Protein AF-A0A3D2W335-F1 (afdb_monomer_lite)

Foldseek 3Di:
DDPVVVVVVVVVVLVVQLVVQLVVLCVLLVVVVHNPPDPSSVVSVVVSVLVVVLVVCVVVVHDPVVSVVSVVVVVVVSVDSSVDPPPPPD

Sequence (90 aa):
MSSSGIARAVRTSASRVRSAFALLLRRVADRNGKNRGIDFVARAAHLYAMLNGLSALAATGADRRLINRSIRGAMLQIETDLRGTGTRRK

Structure (mmCIF, N/CA/C/O back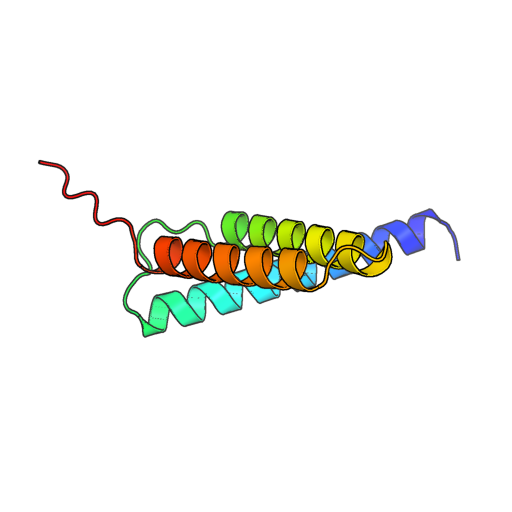bone):
data_AF-A0A3D2W335-F1
#
_entry.id   AF-A0A3D2W335-F1
#
loop_
_atom_site.group_PDB
_atom_site.id
_atom_site.type_symbol
_atom_site.label_atom_id
_atom_site.label_alt_id
_atom_site.label_comp_id
_atom_site.label_asym_id
_atom_site.label_entity_id
_atom_site.label_seq_id
_atom_site.pdbx_PDB_ins_code
_atom_site.Cartn_x
_atom_site.Cartn_y
_atom_site.Cartn_z
_atom_site.occupancy
_atom_site.B_iso_or_equiv
_atom_site.auth_seq_id
_atom_site.auth_comp_id
_atom_site.auth_asym_id
_atom_site.auth_atom_id
_atom_site.pdbx_PDB_model_num
ATOM 1 N N . MET A 1 1 ? 1.902 6.380 -28.195 1.00 60.53 1 MET A N 1
ATOM 2 C CA . MET A 1 1 ? 1.417 6.854 -26.874 1.00 60.53 1 MET A CA 1
ATOM 3 C C . MET A 1 1 ? 2.331 7.968 -26.388 1.00 60.53 1 MET A C 1
ATOM 5 O O . MET A 1 1 ? 3.534 7.760 -26.380 1.00 60.53 1 MET A O 1
ATOM 9 N N . SER A 1 2 ? 1.797 9.139 -26.025 1.00 75.94 2 SER A N 1
ATOM 10 C CA . SER A 1 2 ? 2.621 10.237 -25.489 1.00 75.94 2 SER A CA 1
ATOM 11 C C . SER A 1 2 ? 3.149 9.891 -24.090 1.00 75.94 2 SER A C 1
ATOM 13 O O . SER A 1 2 ? 2.429 9.287 -23.291 1.00 75.94 2 SER A O 1
ATOM 15 N N . SER A 1 3 ? 4.383 10.304 -23.782 1.00 75.88 3 SER A N 1
ATOM 16 C CA . SER A 1 3 ? 5.021 10.141 -22.463 1.00 75.88 3 SER A CA 1
ATOM 17 C C . SER A 1 3 ? 4.145 10.685 -21.316 1.00 75.88 3 SER A C 1
ATOM 19 O O . SER A 1 3 ? 4.063 10.093 -20.237 1.00 75.88 3 SER A O 1
ATOM 21 N N . SER A 1 4 ? 3.357 11.736 -21.582 1.00 83.88 4 SER A N 1
ATOM 22 C CA . SER A 1 4 ? 2.390 12.296 -20.627 1.00 83.88 4 SER A CA 1
ATOM 23 C C . SER A 1 4 ? 1.237 11.337 -20.288 1.00 83.88 4 SER A C 1
ATOM 25 O O . SER A 1 4 ? 0.770 11.304 -19.145 1.00 83.88 4 SER A O 1
ATOM 27 N N . GLY A 1 5 ? 0.807 10.515 -21.250 1.00 90.69 5 GLY A N 1
ATOM 28 C CA . GLY A 1 5 ? -0.252 9.520 -21.079 1.00 90.69 5 GLY A CA 1
ATOM 29 C C . GLY A 1 5 ? 0.185 8.349 -20.200 1.00 90.69 5 GLY A C 1
ATOM 30 O O . GLY A 1 5 ? -0.552 7.951 -19.298 1.00 90.69 5 GLY A O 1
ATOM 31 N N . ILE A 1 6 ? 1.411 7.856 -20.396 1.00 90.38 6 ILE A N 1
ATOM 32 C CA . ILE A 1 6 ? 1.991 6.779 -19.576 1.00 90.38 6 ILE A CA 1
ATOM 33 C C . ILE A 1 6 ? 2.178 7.257 -18.135 1.00 90.38 6 ILE A C 1
ATOM 35 O O . ILE A 1 6 ? 1.713 6.604 -17.202 1.00 90.38 6 ILE A O 1
ATOM 39 N N . ALA A 1 7 ? 2.772 8.438 -17.940 1.00 90.62 7 ALA A N 1
ATOM 40 C CA . ALA A 1 7 ? 2.976 8.998 -16.607 1.00 90.62 7 ALA A CA 1
ATOM 41 C C . ALA A 1 7 ? 1.649 9.187 -15.846 1.00 90.62 7 ALA A C 1
ATOM 43 O O . ALA A 1 7 ? 1.566 8.928 -14.643 1.00 90.62 7 ALA A O 1
ATOM 44 N N . ARG A 1 8 ? 0.582 9.597 -16.546 1.00 93.75 8 ARG A N 1
ATOM 45 C CA . ARG A 1 8 ? -0.765 9.689 -15.970 1.00 93.75 8 ARG A CA 1
ATOM 46 C C . ARG A 1 8 ? -1.302 8.316 -15.566 1.00 93.75 8 ARG A C 1
ATOM 48 O O . ARG A 1 8 ? -1.759 8.171 -14.435 1.00 93.75 8 ARG A O 1
ATOM 55 N N . ALA A 1 9 ? -1.209 7.318 -16.443 1.00 93.50 9 ALA A N 1
ATOM 56 C CA . ALA A 1 9 ? -1.682 5.961 -16.171 1.00 93.50 9 ALA A CA 1
ATOM 57 C C . ALA A 1 9 ? -0.968 5.320 -14.966 1.00 93.50 9 ALA A C 1
ATOM 59 O O . ALA A 1 9 ? -1.619 4.712 -14.110 1.00 93.50 9 ALA A O 1
ATOM 60 N N . VAL A 1 10 ? 0.349 5.523 -14.846 1.00 92.31 10 VAL A N 1
ATOM 61 C CA . VAL A 1 10 ? 1.143 5.060 -13.697 1.00 92.31 10 VAL A CA 1
ATOM 62 C C . VAL A 1 10 ? 0.665 5.722 -12.404 1.00 92.31 10 VAL A C 1
ATOM 64 O O . VAL A 1 10 ? 0.393 5.024 -11.428 1.00 92.31 10 VAL A O 1
ATOM 67 N N . ARG A 1 11 ? 0.471 7.049 -12.389 1.00 92.12 11 ARG A N 1
ATOM 68 C CA . ARG A 1 11 ? -0.041 7.761 -11.201 1.00 92.12 11 ARG A CA 1
ATOM 69 C C . ARG A 1 11 ? -1.442 7.304 -10.799 1.00 92.12 11 ARG A C 1
ATOM 71 O O . ARG A 1 11 ? -1.702 7.110 -9.612 1.00 92.12 11 ARG A O 1
ATOM 78 N N . THR A 1 12 ? -2.336 7.101 -11.767 1.00 95.94 12 THR A N 1
ATOM 79 C CA . THR A 1 12 ? -3.687 6.583 -11.509 1.00 95.94 12 THR A CA 1
ATOM 80 C C . THR A 1 12 ? -3.631 5.188 -10.891 1.00 95.94 12 THR A C 1
ATOM 82 O O . THR A 1 12 ? -4.304 4.933 -9.893 1.00 95.94 12 THR A O 1
ATOM 85 N N . SER A 1 13 ? -2.793 4.304 -11.429 1.00 93.50 13 SER A N 1
ATOM 86 C CA . SER A 1 13 ? -2.622 2.944 -10.908 1.00 93.50 13 SER A CA 1
ATOM 87 C C . SER A 1 13 ? -2.034 2.955 -9.495 1.00 93.50 13 SER A C 1
ATOM 89 O O . SER A 1 13 ? -2.595 2.339 -8.592 1.00 93.50 13 SER A O 1
ATOM 91 N N . ALA A 1 14 ? -0.987 3.750 -9.261 1.00 91.44 14 ALA A N 1
ATOM 92 C CA . ALA A 1 14 ? -0.394 3.942 -7.938 1.00 91.44 14 ALA A CA 1
ATOM 93 C C . ALA A 1 14 ? -1.407 4.481 -6.915 1.00 91.44 14 ALA A C 1
ATOM 95 O O . ALA A 1 14 ? -1.400 4.090 -5.748 1.00 91.44 14 ALA A O 1
ATOM 96 N N . SER A 1 15 ? -2.307 5.378 -7.333 1.00 94.38 15 SER A N 1
ATOM 97 C CA . SER A 1 15 ? -3.385 5.855 -6.464 1.00 94.38 15 SER A CA 1
ATOM 98 C C . SER A 1 15 ? -4.368 4.743 -6.107 1.00 94.38 15 SER A C 1
ATOM 100 O O . SER A 1 15 ? -4.730 4.623 -4.942 1.00 94.38 15 SER A O 1
ATOM 102 N N . ARG A 1 16 ? -4.768 3.908 -7.074 1.00 95.81 16 ARG A N 1
ATOM 103 C CA . ARG A 1 16 ? -5.683 2.780 -6.830 1.00 95.81 16 ARG A CA 1
ATOM 104 C C . ARG A 1 16 ? -5.089 1.766 -5.853 1.00 95.81 16 ARG A C 1
ATOM 106 O O . ARG A 1 16 ? -5.786 1.332 -4.942 1.00 95.81 16 ARG A O 1
ATOM 113 N N . VAL A 1 17 ? -3.802 1.441 -5.997 1.00 94.38 17 VAL A N 1
ATOM 114 C CA . VAL A 1 17 ? -3.099 0.529 -5.077 1.00 94.38 17 VAL A CA 1
ATOM 115 C C . VAL A 1 17 ? -3.065 1.100 -3.657 1.00 94.38 17 VAL A C 1
ATOM 117 O O . VAL A 1 17 ? -3.428 0.405 -2.710 1.00 94.38 17 VAL A O 1
ATOM 120 N N . ARG A 1 18 ? -2.716 2.384 -3.495 1.00 94.75 18 ARG A N 1
ATOM 121 C CA . ARG A 1 18 ? -2.746 3.046 -2.178 1.00 94.75 18 ARG A CA 1
ATOM 122 C C . ARG A 1 18 ? -4.147 3.040 -1.561 1.00 94.75 18 ARG A C 1
ATOM 124 O O . ARG A 1 18 ? -4.286 2.725 -0.384 1.00 94.75 18 ARG A O 1
ATOM 131 N N . SER A 1 19 ? -5.192 3.312 -2.341 1.00 95.38 19 SER A N 1
ATOM 132 C CA . SER A 1 19 ? -6.575 3.225 -1.855 1.00 95.38 19 SER A CA 1
ATOM 133 C C . SER A 1 19 ? -6.949 1.806 -1.409 1.00 95.38 19 SER A C 1
ATOM 135 O O . SER A 1 19 ? -7.570 1.642 -0.360 1.00 95.38 19 SER A O 1
ATOM 137 N N . ALA A 1 20 ? -6.532 0.774 -2.151 1.00 95.81 20 ALA A N 1
ATOM 138 C CA . ALA A 1 20 ? -6.762 -0.619 -1.770 1.00 95.81 20 ALA A CA 1
ATOM 139 C C . ALA A 1 20 ? -6.059 -0.982 -0.449 1.00 95.81 20 ALA A C 1
ATOM 141 O O . ALA A 1 20 ? -6.659 -1.631 0.409 1.00 95.81 20 ALA A O 1
ATOM 142 N N . PHE A 1 21 ? -4.827 -0.510 -0.236 1.00 93.81 21 PHE A N 1
ATOM 143 C CA . PHE A 1 21 ? -4.127 -0.685 1.039 1.00 93.81 21 PHE A CA 1
ATOM 144 C C . PHE A 1 21 ? -4.830 0.020 2.199 1.00 93.81 21 PHE A C 1
ATOM 146 O O . PHE A 1 21 ? -4.962 -0.578 3.264 1.00 93.81 21 PHE A O 1
ATOM 153 N N . ALA A 1 22 ? -5.341 1.237 2.006 1.00 93.12 22 ALA A N 1
ATOM 154 C CA . ALA A 1 22 ? -6.087 1.937 3.053 1.00 93.12 22 ALA A CA 1
ATOM 155 C C . ALA A 1 22 ? -7.344 1.153 3.472 1.00 93.12 22 ALA A C 1
ATOM 157 O O . ALA A 1 22 ? -7.609 0.993 4.664 1.00 93.12 22 ALA A O 1
ATOM 158 N N . LEU A 1 23 ? -8.081 0.598 2.502 1.00 94.62 23 LEU A N 1
ATOM 159 C CA . LEU A 1 23 ? -9.244 -0.257 2.764 1.00 94.62 23 LEU A CA 1
ATOM 160 C C . LEU A 1 23 ? -8.867 -1.548 3.500 1.00 94.62 23 LEU A C 1
ATOM 162 O O . LEU A 1 23 ? -9.572 -1.956 4.424 1.00 94.62 23 LEU A O 1
ATOM 166 N N . LEU A 1 24 ? -7.758 -2.183 3.112 1.00 91.12 24 LEU A N 1
ATOM 167 C CA . LEU A 1 24 ? -7.261 -3.387 3.772 1.00 91.12 24 LEU A CA 1
ATOM 168 C C . LEU A 1 24 ? -6.896 -3.106 5.234 1.00 91.12 24 LEU A C 1
ATOM 170 O O . LEU A 1 24 ? -7.354 -3.822 6.122 1.00 91.12 24 LEU A O 1
ATOM 174 N N . LEU A 1 25 ? -6.120 -2.048 5.483 1.00 89.06 25 LEU A N 1
ATOM 175 C CA . LEU A 1 25 ? -5.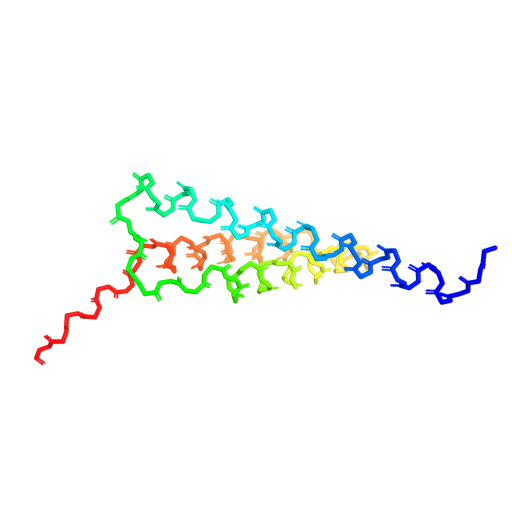703 -1.648 6.828 1.00 89.06 25 LEU A CA 1
ATOM 176 C C . LEU A 1 25 ? -6.909 -1.324 7.711 1.00 89.06 25 LEU A C 1
ATOM 178 O O . LEU A 1 25 ? -6.975 -1.808 8.839 1.00 89.06 25 LEU A O 1
ATOM 182 N N . ARG A 1 26 ? -7.894 -0.588 7.182 1.00 89.75 26 ARG A N 1
ATOM 183 C CA . ARG A 1 26 ? -9.145 -0.301 7.891 1.00 89.75 26 ARG A CA 1
ATOM 184 C C . ARG A 1 26 ? -9.898 -1.580 8.243 1.00 89.75 26 ARG A C 1
ATOM 186 O O . ARG A 1 26 ? -10.263 -1.770 9.393 1.00 89.75 26 ARG A O 1
ATOM 193 N N . ARG A 1 27 ? -10.056 -2.506 7.293 1.00 89.88 27 ARG A N 1
ATOM 194 C CA . ARG A 1 27 ? -10.740 -3.786 7.541 1.00 89.88 27 ARG A CA 1
ATOM 195 C C . ARG A 1 27 ? -10.031 -4.625 8.609 1.00 89.88 27 ARG A C 1
ATOM 197 O O . ARG A 1 27 ? -10.696 -5.320 9.372 1.00 89.88 27 ARG A O 1
ATOM 204 N N . VAL A 1 28 ? -8.699 -4.602 8.655 1.00 86.94 28 VAL A N 1
ATOM 205 C CA . VAL A 1 28 ? -7.924 -5.292 9.701 1.00 86.94 28 VAL A CA 1
ATOM 206 C C . VAL A 1 28 ? -8.094 -4.594 11.052 1.00 86.94 28 VAL A C 1
ATOM 208 O O . VAL A 1 28 ? -8.336 -5.263 12.054 1.00 86.94 28 VAL A O 1
ATOM 211 N N . ALA A 1 29 ? -8.025 -3.262 11.082 1.00 85.62 29 ALA A N 1
ATOM 212 C CA . ALA A 1 29 ? -8.269 -2.465 12.280 1.00 85.62 29 ALA A CA 1
ATOM 213 C C . ALA A 1 29 ? -9.676 -2.700 12.854 1.00 85.62 29 ALA A C 1
ATOM 215 O O . ALA A 1 29 ? -9.811 -2.913 14.058 1.00 85.62 29 ALA A O 1
ATOM 216 N N . ASP A 1 30 ? -10.700 -2.735 11.997 1.00 86.50 30 ASP A N 1
ATOM 217 C CA . ASP A 1 30 ? -12.094 -2.993 12.370 1.00 86.50 30 ASP A CA 1
ATOM 218 C C . ASP A 1 30 ? -12.250 -4.371 13.032 1.00 86.50 30 ASP A C 1
ATOM 220 O O . ASP A 1 30 ? -12.814 -4.466 14.120 1.00 86.50 30 ASP A O 1
ATOM 224 N N . ARG A 1 31 ? -11.680 -5.434 12.438 1.00 85.62 31 ARG A N 1
ATOM 225 C CA . ARG A 1 31 ? -11.710 -6.792 13.024 1.00 85.62 31 ARG A CA 1
ATOM 226 C C . ARG A 1 31 ? -11.020 -6.874 14.381 1.00 85.62 31 ARG A C 1
ATOM 228 O O . ARG A 1 31 ? -11.435 -7.651 15.230 1.00 85.62 31 ARG A O 1
ATOM 235 N N . ASN A 1 32 ? -9.969 -6.084 14.571 1.00 80.69 32 ASN A N 1
ATOM 236 C CA . ASN A 1 32 ? -9.190 -6.079 15.803 1.00 80.69 32 ASN A CA 1
ATOM 237 C C . ASN A 1 32 ? -9.758 -5.124 16.867 1.00 80.69 32 ASN A C 1
ATOM 239 O O . ASN A 1 32 ? -9.205 -5.061 17.963 1.00 80.69 32 ASN A O 1
ATOM 243 N N . GLY A 1 33 ? -10.823 -4.370 16.558 1.00 79.12 33 GLY A N 1
ATOM 244 C CA . GLY A 1 33 ? -11.409 -3.366 17.452 1.00 79.12 33 GLY A CA 1
ATOM 245 C C . GLY A 1 33 ? -10.550 -2.107 17.631 1.00 79.12 33 GLY A C 1
ATOM 246 O O . GLY A 1 33 ? -10.668 -1.414 18.640 1.00 79.12 33 GLY A O 1
ATO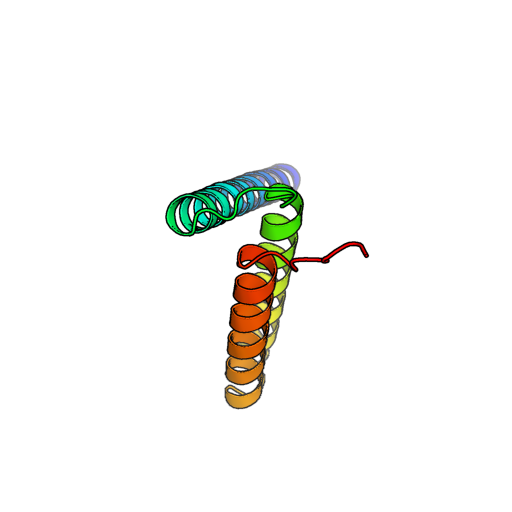M 247 N N . LYS A 1 34 ? -9.652 -1.805 16.685 1.00 70.94 34 LYS A N 1
ATOM 248 C CA . LYS A 1 34 ? -8.563 -0.824 16.843 1.00 70.94 34 LYS A CA 1
ATOM 249 C C . LYS A 1 34 ? -8.569 0.262 15.775 1.00 70.94 34 LYS A C 1
ATOM 251 O O . LYS A 1 34 ? -7.621 0.423 15.018 1.00 70.94 34 LYS A O 1
ATOM 256 N N . ASN A 1 35 ? -9.652 1.030 15.732 1.00 70.44 35 ASN A N 1
ATOM 257 C CA . ASN A 1 35 ? -9.878 2.032 14.685 1.00 70.44 35 ASN A CA 1
ATOM 258 C C . ASN A 1 35 ? -9.574 3.483 15.109 1.00 70.44 35 ASN A C 1
ATOM 260 O O . ASN A 1 35 ? -9.697 4.411 14.314 1.00 70.44 35 ASN A O 1
ATOM 264 N N . ARG A 1 36 ? -9.242 3.728 16.384 1.00 72.06 36 ARG A N 1
ATOM 265 C CA . ARG A 1 36 ? -9.139 5.097 16.916 1.00 72.06 36 ARG A CA 1
ATOM 266 C C . ARG A 1 36 ? -7.778 5.717 16.591 1.00 72.06 36 ARG A C 1
ATOM 268 O O . ARG A 1 36 ? -6.753 5.207 17.024 1.00 72.06 36 ARG A O 1
ATOM 275 N N . GLY A 1 37 ? -7.791 6.842 15.873 1.00 76.12 37 GLY A N 1
ATOM 276 C CA . GLY A 1 37 ? -6.612 7.690 15.646 1.00 76.12 37 GLY A CA 1
ATOM 277 C C . GLY A 1 37 ? -5.643 7.212 14.558 1.00 76.12 37 GLY A C 1
ATOM 278 O O . GLY A 1 37 ? -4.573 7.798 14.415 1.00 76.12 37 GLY A O 1
ATOM 279 N N . ILE A 1 38 ? -5.991 6.173 13.789 1.00 82.06 38 ILE A N 1
ATOM 280 C CA . ILE A 1 38 ? -5.158 5.698 12.676 1.00 82.06 38 ILE A CA 1
ATOM 281 C C . ILE A 1 38 ? -5.484 6.493 11.407 1.00 82.06 38 ILE A C 1
ATOM 283 O O . ILE A 1 38 ? -6.600 6.434 10.896 1.00 82.06 38 ILE A O 1
ATOM 287 N N . ASP A 1 39 ? -4.483 7.176 10.849 1.00 88.81 39 ASP A N 1
ATOM 288 C CA . ASP A 1 39 ? -4.556 7.718 9.490 1.00 88.81 39 ASP A CA 1
ATOM 289 C C . ASP A 1 39 ? -4.245 6.615 8.465 1.00 88.81 39 ASP A C 1
ATOM 291 O O . ASP A 1 39 ? -3.092 6.344 8.114 1.00 88.81 39 ASP A O 1
ATOM 295 N N . PHE A 1 40 ? -5.293 5.949 7.980 1.00 89.31 40 PHE A N 1
ATOM 296 C CA . PHE A 1 40 ? -5.162 4.863 7.007 1.00 89.31 40 PHE A CA 1
ATOM 297 C C . PHE A 1 40 ? -4.586 5.309 5.662 1.00 89.31 40 PHE A C 1
ATOM 299 O O . PHE A 1 40 ? -3.962 4.496 4.978 1.00 89.31 40 PHE A O 1
ATOM 306 N N . VAL A 1 41 ? -4.767 6.574 5.272 1.00 91.44 41 VAL A N 1
ATOM 307 C CA . VAL A 1 41 ? -4.255 7.097 4.000 1.00 91.44 41 VAL A CA 1
ATOM 308 C C . VAL A 1 41 ? -2.743 7.266 4.089 1.00 91.44 41 VAL A C 1
ATOM 310 O O . VAL A 1 41 ? -2.020 6.762 3.224 1.00 91.44 41 VAL A O 1
ATOM 313 N N . ALA A 1 42 ? -2.253 7.896 5.158 1.00 89.75 42 ALA A N 1
ATOM 314 C CA . ALA A 1 42 ? -0.822 8.040 5.403 1.00 89.75 42 ALA A CA 1
ATOM 315 C C . ALA A 1 42 ? -0.132 6.674 5.547 1.00 89.75 42 ALA A C 1
ATOM 317 O O . ALA A 1 42 ? 0.911 6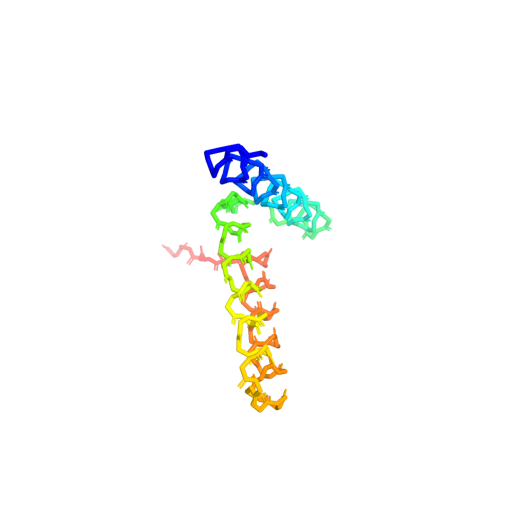.428 4.935 1.00 89.75 42 ALA A O 1
ATOM 318 N N . ARG A 1 43 ? -0.745 5.737 6.284 1.00 87.25 43 ARG A N 1
ATOM 319 C CA . ARG A 1 43 ? -0.205 4.376 6.450 1.00 87.25 43 ARG A CA 1
ATOM 320 C C . ARG A 1 43 ? -0.167 3.595 5.140 1.00 87.25 43 ARG A C 1
ATOM 322 O O . ARG A 1 43 ? 0.829 2.934 4.857 1.00 87.25 43 ARG A O 1
ATOM 329 N N . ALA A 1 44 ? -1.196 3.711 4.306 1.00 92.19 44 ALA A N 1
ATOM 330 C CA . ALA A 1 44 ? -1.209 3.092 2.986 1.00 92.19 44 ALA A CA 1
ATOM 331 C C . ALA A 1 44 ? -0.143 3.674 2.046 1.00 92.19 44 ALA A C 1
ATOM 333 O O . ALA A 1 44 ? 0.480 2.931 1.285 1.00 92.19 44 ALA A O 1
ATOM 334 N N . ALA A 1 45 ? 0.094 4.989 2.104 1.00 91.12 45 ALA A N 1
ATOM 335 C CA . ALA A 1 45 ? 1.165 5.631 1.348 1.00 91.12 45 ALA A CA 1
ATOM 336 C C . ALA A 1 45 ? 2.549 5.137 1.797 1.00 91.12 45 ALA A C 1
ATOM 338 O O . ALA A 1 45 ? 3.381 4.819 0.946 1.00 91.12 45 ALA A O 1
ATOM 339 N N . HIS A 1 46 ? 2.765 5.005 3.109 1.00 90.00 46 HIS A N 1
ATOM 340 C CA . HIS A 1 46 ? 4.003 4.460 3.662 1.00 90.00 46 HIS A CA 1
ATOM 341 C C . HIS A 1 46 ? 4.225 3.001 3.235 1.00 90.00 46 HIS A C 1
ATOM 343 O O . HIS A 1 46 ? 5.295 2.671 2.726 1.00 90.00 46 HIS A O 1
ATOM 349 N N . LEU A 1 47 ? 3.199 2.147 3.344 1.00 88.69 47 LEU A N 1
ATOM 350 C CA . LEU A 1 47 ? 3.265 0.751 2.900 1.00 88.69 47 LEU A CA 1
ATOM 351 C C . LEU A 1 47 ? 3.596 0.640 1.406 1.00 88.69 47 LEU A C 1
ATOM 353 O O . LEU A 1 47 ? 4.457 -0.144 1.014 1.00 88.69 47 LEU A O 1
ATOM 357 N N . TYR A 1 48 ? 2.950 1.456 0.573 1.00 91.69 48 TYR A N 1
ATOM 358 C CA . TYR A 1 48 ? 3.225 1.498 -0.861 1.00 91.69 48 TYR A CA 1
ATOM 359 C C . TYR A 1 48 ? 4.673 1.902 -1.167 1.00 91.69 48 TYR A C 1
ATOM 361 O O . TYR A 1 48 ? 5.340 1.244 -1.965 1.00 91.69 48 TYR A O 1
ATOM 369 N N . ALA A 1 49 ? 5.183 2.954 -0.519 1.00 90.75 49 ALA A N 1
ATOM 370 C CA . ALA A 1 49 ? 6.566 3.395 -0.696 1.00 90.75 49 ALA A CA 1
ATOM 371 C C . ALA A 1 49 ? 7.568 2.315 -0.266 1.00 90.75 49 ALA A C 1
ATOM 373 O O . ALA A 1 49 ? 8.540 2.049 -0.972 1.00 90.75 49 ALA A O 1
ATOM 374 N N . MET A 1 50 ? 7.295 1.649 0.855 1.00 89.69 50 MET A N 1
ATOM 375 C CA . MET A 1 50 ? 8.153 0.603 1.390 1.00 89.69 50 MET A CA 1
ATOM 376 C C . MET A 1 50 ? 8.208 -0.630 0.475 1.00 89.69 50 MET A C 1
ATOM 378 O O . MET A 1 50 ? 9.296 -1.113 0.167 1.00 89.69 50 MET A O 1
ATOM 382 N N . LEU A 1 51 ? 7.062 -1.098 -0.031 1.00 89.38 51 LEU A N 1
ATOM 383 C CA . LEU A 1 51 ? 7.008 -2.215 -0.983 1.00 89.38 51 LEU A CA 1
ATOM 384 C C . LEU A 1 51 ? 7.690 -1.880 -2.314 1.00 89.38 51 LEU A C 1
ATOM 386 O O . LEU A 1 51 ? 8.374 -2.735 -2.878 1.00 89.38 51 LEU A O 1
ATOM 390 N N . ASN A 1 52 ? 7.567 -0.641 -2.796 1.00 90.81 52 ASN A N 1
ATOM 391 C CA . ASN A 1 52 ? 8.306 -0.192 -3.976 1.00 90.81 52 ASN A CA 1
ATOM 392 C C . ASN A 1 52 ? 9.818 -0.185 -3.732 1.00 90.81 52 ASN A C 1
ATOM 394 O O . ASN A 1 52 ? 10.566 -0.663 -4.581 1.00 90.81 52 ASN A O 1
ATOM 398 N N . GLY A 1 53 ? 10.269 0.300 -2.572 1.00 90.38 53 GLY A N 1
ATOM 399 C CA . GLY A 1 53 ? 11.683 0.270 -2.192 1.00 90.38 53 GLY A CA 1
ATOM 400 C C . GLY A 1 53 ? 12.230 -1.156 -2.110 1.00 90.38 53 GLY A C 1
ATOM 401 O O . GLY A 1 53 ? 13.281 -1.447 -2.674 1.00 90.38 53 GLY A O 1
ATOM 402 N N . LEU A 1 54 ? 11.486 -2.076 -1.488 1.00 89.19 54 LEU A N 1
ATOM 403 C CA . LEU A 1 54 ? 11.847 -3.496 -1.453 1.00 89.19 54 LEU A CA 1
ATOM 404 C C . LEU A 1 54 ? 11.891 -4.125 -2.846 1.00 89.19 54 LEU A C 1
ATOM 406 O O . LEU A 1 54 ? 12.796 -4.905 -3.129 1.00 89.19 54 LEU A O 1
ATOM 410 N N . SER A 1 55 ? 10.941 -3.778 -3.715 1.00 89.81 55 SER A N 1
ATOM 411 C CA . SER A 1 55 ? 10.909 -4.268 -5.097 1.00 89.81 55 SER A CA 1
ATOM 412 C C . SER A 1 55 ? 12.115 -3.767 -5.891 1.00 89.81 55 SER A C 1
ATOM 414 O O . SER A 1 55 ? 12.720 -4.538 -6.629 1.00 89.81 55 SER A O 1
ATOM 416 N N . ALA A 1 56 ? 12.511 -2.505 -5.696 1.00 91.19 56 ALA A N 1
ATOM 417 C CA . ALA A 1 56 ? 13.712 -1.944 -6.307 1.00 91.19 56 ALA A CA 1
ATOM 418 C C . ALA A 1 56 ? 14.982 -2.652 -5.812 1.00 91.19 56 ALA A C 1
ATOM 420 O O . ALA A 1 56 ? 15.798 -3.068 -6.627 1.00 91.19 56 ALA A O 1
ATOM 421 N N . LEU A 1 57 ? 15.111 -2.874 -4.499 1.00 89.38 57 LEU A N 1
ATOM 422 C CA . LEU A 1 57 ? 16.233 -3.622 -3.919 1.00 89.38 57 LEU A CA 1
ATOM 423 C C . LEU A 1 57 ? 16.302 -5.062 -4.451 1.00 89.38 57 LEU A C 1
ATOM 425 O O . LEU A 1 57 ? 17.380 -5.556 -4.776 1.00 89.38 57 LEU A O 1
ATOM 429 N N . ALA A 1 58 ? 15.154 -5.733 -4.570 1.00 88.81 58 ALA A N 1
ATOM 430 C CA . ALA A 1 58 ? 15.075 -7.071 -5.148 1.00 88.81 58 ALA A CA 1
ATOM 431 C C . ALA A 1 58 ? 15.516 -7.086 -6.619 1.00 88.81 58 ALA A C 1
ATOM 433 O O . ALA A 1 58 ? 16.251 -7.982 -7.028 1.00 88.81 58 ALA A O 1
ATOM 434 N N . ALA A 1 59 ? 15.115 -6.076 -7.397 1.00 91.50 59 ALA A N 1
ATOM 435 C CA . ALA A 1 59 ? 15.489 -5.944 -8.802 1.00 91.50 59 ALA A CA 1
ATOM 436 C C . ALA A 1 59 ? 16.991 -5.681 -9.001 1.00 91.50 59 ALA A C 1
ATOM 438 O O . ALA A 1 59 ? 17.553 -6.106 -10.006 1.00 91.50 59 ALA A O 1
ATOM 439 N N . THR A 1 60 ? 17.657 -5.030 -8.043 1.00 91.19 60 THR A N 1
ATOM 440 C CA . THR A 1 60 ? 19.107 -4.776 -8.086 1.00 91.19 60 THR A CA 1
ATOM 441 C C . THR A 1 60 ? 19.947 -5.917 -7.501 1.00 91.19 60 THR A C 1
ATOM 443 O O . THR A 1 60 ? 21.142 -5.740 -7.284 1.00 91.19 60 THR A O 1
ATOM 446 N N . GLY A 1 61 ? 19.346 -7.075 -7.205 1.00 87.94 61 GLY A N 1
ATOM 447 C CA . GLY A 1 61 ? 20.065 -8.240 -6.680 1.00 87.94 61 GLY A CA 1
ATOM 448 C C . GLY A 1 61 ? 20.480 -8.120 -5.212 1.00 87.94 61 GLY A C 1
ATOM 449 O O . GLY A 1 61 ? 21.450 -8.755 -4.801 1.00 87.94 61 GLY A O 1
ATOM 450 N N . ALA A 1 62 ? 19.776 -7.313 -4.408 1.00 86.62 62 ALA A N 1
ATOM 451 C CA . ALA A 1 62 ? 20.052 -7.224 -2.977 1.00 86.62 62 ALA A CA 1
ATOM 452 C C . ALA A 1 62 ? 19.898 -8.589 -2.281 1.00 86.62 62 ALA A C 1
ATOM 454 O O . ALA A 1 62 ? 19.081 -9.425 -2.678 1.00 86.62 62 ALA A O 1
ATOM 455 N N . ASP A 1 63 ? 20.659 -8.795 -1.200 1.00 90.56 63 ASP A N 1
ATOM 456 C CA . ASP A 1 63 ? 20.629 -10.040 -0.430 1.00 90.56 63 ASP A CA 1
ATOM 457 C C . ASP A 1 63 ? 19.195 -10.369 0.020 1.00 90.56 63 ASP A C 1
ATOM 459 O O . ASP A 1 63 ? 18.533 -9.611 0.740 1.00 90.56 63 ASP A O 1
ATOM 463 N N . ARG A 1 64 ? 18.722 -11.556 -0.365 1.00 88.62 64 ARG A N 1
ATOM 464 C CA . ARG A 1 64 ? 17.406 -12.079 0.006 1.00 88.62 64 ARG A CA 1
ATOM 465 C C . ARG A 1 64 ? 17.190 -12.096 1.522 1.00 88.62 64 ARG A C 1
ATOM 467 O O . ARG A 1 64 ? 16.063 -11.898 1.977 1.00 88.62 64 ARG A O 1
ATOM 474 N N . ARG A 1 65 ? 18.240 -12.298 2.326 1.00 90.25 65 ARG A N 1
ATOM 475 C CA . ARG A 1 65 ? 18.176 -12.227 3.795 1.00 90.25 65 ARG A CA 1
ATOM 476 C C . ARG A 1 65 ? 17.847 -10.817 4.276 1.00 90.25 65 ARG A C 1
ATOM 478 O O . ARG A 1 65 ? 17.040 -10.674 5.195 1.00 90.25 65 ARG A O 1
ATOM 485 N N . LEU A 1 66 ? 18.429 -9.793 3.651 1.00 87.19 66 LEU A N 1
ATOM 486 C CA . LEU A 1 66 ? 18.144 -8.391 3.953 1.00 87.19 66 LEU A CA 1
ATOM 487 C C . LEU A 1 66 ? 16.700 -8.043 3.584 1.00 87.19 66 LEU A C 1
ATOM 489 O O . LEU A 1 66 ? 15.980 -7.493 4.412 1.00 87.19 66 LEU A O 1
ATOM 493 N N . ILE A 1 67 ? 16.249 -8.445 2.392 1.00 87.69 67 ILE A N 1
ATOM 494 C CA . ILE A 1 67 ? 14.865 -8.236 1.938 1.00 87.69 67 ILE A CA 1
ATOM 495 C C . ILE A 1 67 ? 13.877 -8.886 2.916 1.00 87.69 67 ILE A C 1
ATOM 497 O O . ILE A 1 67 ? 12.961 -8.226 3.404 1.00 87.69 67 ILE A O 1
ATOM 501 N N . ASN A 1 68 ? 14.099 -10.153 3.278 1.00 89.69 68 ASN A N 1
ATOM 502 C CA . ASN A 1 68 ? 13.247 -10.877 4.224 1.00 89.69 68 ASN A CA 1
ATOM 503 C C . ASN A 1 68 ? 13.223 -10.223 5.614 1.00 89.69 68 ASN A C 1
ATOM 505 O O . ASN A 1 68 ? 12.167 -10.153 6.248 1.00 89.69 68 ASN A O 1
ATOM 509 N N . ARG A 1 69 ? 14.370 -9.726 6.095 1.00 90.19 69 ARG A N 1
ATOM 510 C CA . ARG A 1 69 ? 14.459 -9.006 7.372 1.00 90.19 69 ARG A CA 1
ATOM 511 C C . ARG A 1 69 ? 13.660 -7.705 7.328 1.00 90.19 69 ARG A C 1
ATOM 513 O O . ARG A 1 69 ? 12.899 -7.442 8.255 1.00 90.19 69 ARG A O 1
ATOM 520 N N . SER A 1 70 ? 13.787 -6.935 6.252 1.00 86.62 70 SER A N 1
ATOM 521 C CA . SER A 1 70 ? 13.058 -5.679 6.064 1.00 86.62 70 SER A CA 1
ATOM 522 C C . SER A 1 70 ? 11.548 -5.896 5.951 1.00 86.62 70 SER A C 1
ATOM 524 O O . SER A 1 70 ? 10.785 -5.164 6.579 1.00 86.62 70 SER A O 1
ATOM 526 N N . ILE A 1 71 ? 11.106 -6.939 5.234 1.00 87.69 71 ILE A N 1
ATOM 527 C CA . ILE A 1 71 ? 9.690 -7.342 5.182 1.00 87.69 71 ILE A CA 1
ATOM 528 C C . ILE A 1 71 ? 9.178 -7.646 6.590 1.00 87.69 71 ILE A C 1
ATOM 530 O O . ILE A 1 71 ? 8.164 -7.090 7.012 1.00 87.69 71 ILE A O 1
ATOM 534 N N . ARG A 1 72 ? 9.894 -8.488 7.346 1.00 88.81 72 ARG A N 1
ATOM 535 C CA . ARG A 1 72 ? 9.493 -8.857 8.709 1.00 88.81 72 ARG A CA 1
ATOM 536 C C . ARG A 1 72 ? 9.428 -7.631 9.629 1.00 88.81 72 ARG A C 1
ATOM 538 O O . ARG A 1 72 ? 8.468 -7.498 10.381 1.00 88.81 72 ARG A O 1
ATOM 545 N N . GLY A 1 73 ? 10.399 -6.721 9.536 1.00 86.94 73 GLY A N 1
ATOM 546 C CA . GLY A 1 73 ? 10.406 -5.468 10.297 1.00 86.94 73 GLY A CA 1
ATOM 547 C C . GLY A 1 73 ? 9.188 -4.589 10.007 1.00 86.94 73 GLY A C 1
ATOM 548 O O . GLY A 1 73 ? 8.545 -4.097 10.931 1.00 86.94 73 GLY A O 1
ATOM 549 N N . ALA A 1 74 ? 8.802 -4.449 8.739 1.00 82.25 74 ALA A N 1
ATOM 550 C CA . ALA A 1 74 ? 7.615 -3.674 8.399 1.00 82.25 74 ALA A CA 1
ATOM 551 C C . ALA A 1 74 ? 6.303 -4.335 8.794 1.00 82.25 74 ALA A C 1
ATOM 553 O O . ALA A 1 74 ? 5.384 -3.630 9.199 1.00 82.25 74 ALA A O 1
ATOM 554 N N . MET A 1 75 ? 6.206 -5.665 8.729 1.00 83.38 75 MET A N 1
ATOM 555 C CA . MET A 1 75 ? 5.031 -6.368 9.246 1.00 83.38 75 MET A CA 1
ATOM 556 C C . MET A 1 75 ? 4.827 -6.073 10.736 1.00 83.38 75 MET A C 1
ATOM 558 O O . MET A 1 75 ? 3.713 -5.747 11.137 1.00 83.38 75 MET A O 1
ATOM 562 N N . LEU A 1 76 ? 5.903 -6.091 11.531 1.00 84.50 76 LEU A N 1
ATOM 563 C CA . LEU A 1 76 ? 5.855 -5.743 12.955 1.00 84.50 76 LEU A CA 1
ATOM 564 C C . LEU A 1 76 ? 5.466 -4.277 13.186 1.00 84.50 76 LEU A C 1
ATOM 566 O O . LEU A 1 76 ? 4.692 -3.982 14.097 1.00 84.50 76 LEU A O 1
ATOM 570 N N . GLN A 1 77 ? 5.966 -3.356 12.358 1.00 80.00 77 GLN A N 1
ATOM 571 C CA . GLN A 1 77 ? 5.605 -1.941 12.451 1.00 80.00 77 GLN A CA 1
ATOM 572 C C . GLN A 1 77 ? 4.118 -1.721 12.144 1.00 80.00 77 GLN A C 1
ATOM 574 O O . GLN A 1 77 ? 3.429 -1.057 12.914 1.00 80.00 77 GLN A O 1
ATOM 579 N N . ILE A 1 78 ? 3.607 -2.323 11.065 1.00 78.69 78 ILE A N 1
ATOM 580 C CA . ILE A 1 78 ? 2.188 -2.260 10.686 1.00 78.69 78 ILE A CA 1
ATOM 581 C C . ILE A 1 78 ? 1.326 -2.854 11.794 1.00 78.69 78 ILE A C 1
ATOM 583 O O . ILE A 1 78 ? 0.315 -2.272 12.172 1.00 78.69 78 ILE A O 1
ATOM 587 N N . GLU A 1 79 ? 1.730 -3.996 12.342 1.00 78.25 79 GLU A N 1
ATOM 588 C CA . GLU A 1 79 ? 1.026 -4.620 13.451 1.00 78.25 79 GLU A CA 1
ATOM 589 C C . GLU A 1 79 ? 1.012 -3.717 14.689 1.00 78.25 79 GLU A C 1
ATOM 591 O O . GLU A 1 79 ? -0.035 -3.557 15.308 1.00 78.25 79 GLU A O 1
ATOM 596 N N . THR A 1 80 ? 2.132 -3.079 15.026 1.00 76.62 80 THR A N 1
ATOM 597 C CA . THR A 1 80 ? 2.225 -2.123 16.140 1.00 76.62 80 THR A CA 1
ATOM 598 C C . THR A 1 80 ? 1.308 -0.921 15.920 1.00 76.62 80 THR A C 1
ATOM 600 O O . THR A 1 80 ? 0.544 -0.552 16.814 1.00 76.62 80 THR A O 1
ATOM 603 N N . ASP A 1 81 ? 1.321 -0.354 14.714 1.00 72.25 81 ASP A N 1
ATOM 604 C CA . ASP A 1 81 ? 0.484 0.785 14.340 1.00 72.25 81 ASP A CA 1
ATOM 605 C C . ASP A 1 81 ? -1.011 0.429 14.407 1.00 72.25 81 ASP A C 1
ATOM 607 O O . ASP A 1 81 ? -1.812 1.189 14.951 1.00 72.25 81 ASP A O 1
ATOM 611 N N . LEU A 1 82 ? -1.387 -0.753 13.907 1.00 71.44 82 LEU A N 1
ATOM 612 C CA . LEU A 1 82 ? -2.755 -1.279 13.963 1.00 71.44 82 LEU A CA 1
ATOM 613 C C . LEU A 1 82 ? -3.153 -1.732 15.368 1.00 71.44 82 LEU A C 1
ATOM 615 O O . LEU A 1 82 ? -4.341 -1.817 15.674 1.00 71.44 82 LEU A O 1
ATOM 619 N N . ARG A 1 83 ? -2.186 -2.041 16.239 1.00 69.75 83 ARG A N 1
ATOM 620 C CA . ARG A 1 83 ? -2.445 -2.399 17.633 1.00 69.75 83 ARG A CA 1
ATOM 621 C C . ARG A 1 83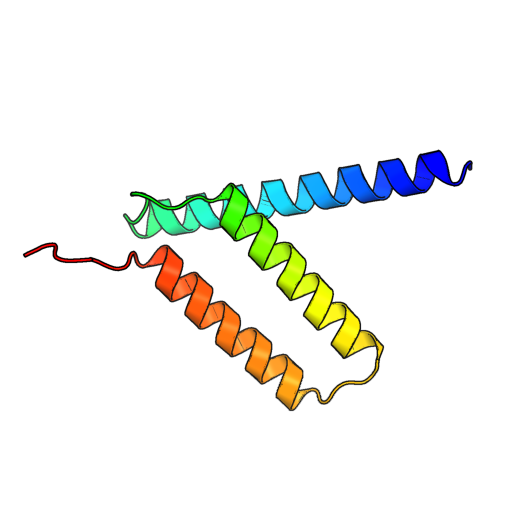 ? -2.791 -1.177 18.490 1.00 69.75 83 ARG A C 1
ATOM 623 O O . ARG A 1 83 ? -3.333 -1.397 19.575 1.00 69.75 83 ARG A O 1
ATOM 630 N N . GLY A 1 84 ? -2.570 0.039 17.991 1.00 58.97 84 GLY A N 1
ATOM 631 C CA . GLY A 1 84 ? -2.720 1.274 18.743 1.00 58.97 84 GLY A CA 1
ATOM 632 C C . GLY A 1 84 ? -1.695 1.313 19.871 1.00 58.97 84 GLY A C 1
ATOM 633 O O . GLY A 1 84 ? -1.722 0.493 20.789 1.00 58.97 84 GLY A O 1
ATOM 634 N N . THR A 1 85 ? -0.790 2.285 19.850 1.00 49.09 85 THR A N 1
ATOM 635 C CA . THR A 1 85 ? -0.120 2.664 21.087 1.00 49.09 85 THR A CA 1
ATOM 636 C C . THR A 1 85 ? -1.214 3.174 22.015 1.00 49.09 85 THR A C 1
ATOM 638 O O . THR A 1 85 ? -1.735 4.275 21.863 1.00 49.09 85 THR A O 1
ATOM 641 N N . GLY A 1 86 ? -1.616 2.338 22.970 1.00 45.03 86 GLY A N 1
ATOM 642 C CA . GLY A 1 86 ? -2.280 2.805 24.170 1.00 45.03 86 GLY A CA 1
ATOM 643 C C . GLY A 1 86 ? -1.297 3.703 24.905 1.00 45.03 86 GLY A C 1
ATOM 644 O O . GLY A 1 86 ? -0.657 3.275 25.860 1.00 45.03 86 GLY A O 1
ATOM 645 N N . THR A 1 87 ? -1.146 4.947 24.455 1.00 43.75 87 THR A N 1
ATOM 646 C CA . THR A 1 87 ? -0.679 6.024 25.310 1.00 43.75 87 THR A CA 1
ATOM 647 C C . THR A 1 87 ? -1.764 6.206 26.354 1.00 43.75 87 THR A C 1
ATOM 649 O O . THR A 1 87 ? -2.722 6.960 26.207 1.00 43.75 87 THR A O 1
ATOM 652 N N . ARG A 1 88 ? -1.609 5.435 27.430 1.00 45.72 88 ARG A N 1
ATOM 653 C CA . ARG A 1 88 ? -2.128 5.740 28.752 1.00 45.72 88 ARG A CA 1
ATOM 654 C C . ARG A 1 88 ? -1.563 7.122 29.089 1.00 45.72 88 ARG A C 1
ATOM 656 O O . ARG A 1 88 ? -0.451 7.227 29.598 1.00 45.72 88 ARG A O 1
ATOM 663 N N . ARG A 1 89 ? -2.268 8.186 28.689 1.00 43.47 89 ARG A N 1
ATOM 664 C CA . ARG A 1 89 ? -2.053 9.512 29.265 1.00 43.47 89 ARG A CA 1
ATOM 665 C C 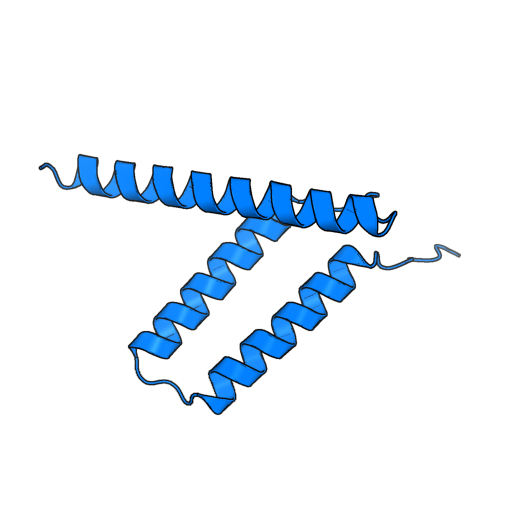. ARG A 1 89 ? -2.360 9.345 30.753 1.00 43.47 89 ARG A C 1
ATOM 667 O O . ARG A 1 89 ? -3.492 9.014 31.101 1.00 43.47 89 ARG A O 1
ATOM 674 N N . LYS A 1 90 ? -1.304 9.390 31.568 1.00 42.31 90 LYS A N 1
ATOM 675 C CA . LYS A 1 90 ? -1.420 9.693 32.994 1.00 42.31 90 LYS A CA 1
ATOM 676 C C . LYS A 1 90 ? -1.928 11.119 33.143 1.00 42.31 90 LYS A C 1
ATOM 678 O O . LYS A 1 90 ? -1.594 11.932 32.250 1.00 42.31 90 LYS A O 1
#

pLDDT: mean 83.83, std 12.82, range [42.31, 95.94]

Radius of gyration: 16.23 Å; chains: 1; bounding box: 33×24×60 Å

Secondary structure (DSSP, 8-state):
--HHHHHHHHHHHHHHHHHHHHHHHHHHHHHTT--TT--HHHHHHHHHHHHHHHHHHHHTT--HHHHHHHHHHHHHHHHHHHH-------